Protein AF-A0A800F1E3-F1 (afdb_monomer_lite)

Sequence (88 aa):
MRNYLAVIILMLAININAQDIHFSQFYASPLTLNPSMTGLLNGDCRAGVIYRNQWNSVTVPFVTISGSYEHRFVLENEDQIGAGIVLV

Secondary structure (DSSP, 8-state):
-HHHHHHHHHHT-S---------S-GGG-HHHH-GGGTT-SSSSEEEEEEEEEE-TTSSS-EEEEEEEEEEEEEPTTS-EEEEEEEE-

Structure (mmCIF, N/CA/C/O backbone):
data_AF-A0A800F1E3-F1
#
_entry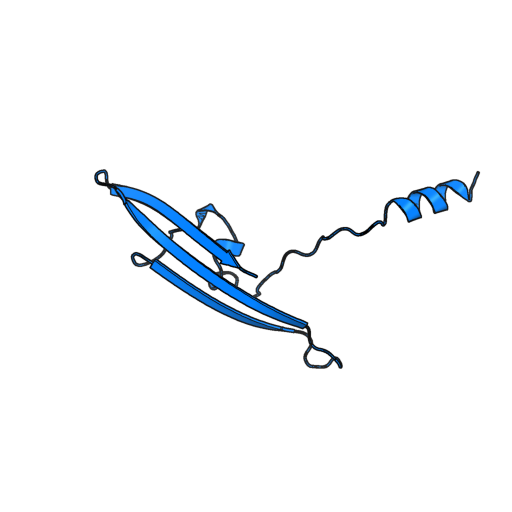.id   AF-A0A800F1E3-F1
#
loop_
_atom_site.group_PDB
_atom_site.id
_atom_site.type_symbol
_atom_site.label_atom_id
_atom_site.label_alt_id
_atom_site.label_comp_id
_atom_site.label_asym_id
_atom_site.label_entity_id
_atom_site.label_seq_id
_atom_site.pdbx_PDB_ins_code
_atom_site.Cartn_x
_atom_site.Cartn_y
_atom_site.Cartn_z
_atom_site.occupancy
_atom_site.B_iso_or_equiv
_atom_site.auth_seq_id
_atom_site.auth_comp_id
_atom_site.auth_asym_id
_atom_site.auth_atom_id
_atom_site.pdbx_PDB_model_num
ATOM 1 N N . MET A 1 1 ? -0.405 27.971 39.245 1.00 56.81 1 MET A N 1
ATOM 2 C CA . MET A 1 1 ? 0.674 27.552 38.317 1.00 56.81 1 MET A CA 1
ATOM 3 C C . MET A 1 1 ? 0.602 26.066 37.954 1.00 56.81 1 MET A C 1
ATOM 5 O O . MET A 1 1 ? 0.695 25.760 36.777 1.00 56.81 1 MET A O 1
ATOM 9 N N . ARG A 1 2 ? 0.338 25.150 38.903 1.00 61.97 2 ARG A N 1
ATOM 10 C CA . ARG A 1 2 ? 0.256 23.691 38.654 1.00 61.97 2 ARG A CA 1
ATOM 11 C C . ARG A 1 2 ? -0.801 23.254 37.620 1.00 61.97 2 ARG A C 1
ATOM 13 O O . ARG A 1 2 ? -0.583 22.291 36.900 1.00 61.97 2 ARG A O 1
ATOM 20 N N . ASN A 1 3 ? -1.910 23.985 37.512 1.00 68.44 3 ASN A N 1
ATOM 21 C CA . ASN A 1 3 ? -3.062 23.574 36.697 1.00 68.44 3 ASN A CA 1
ATOM 22 C C . ASN A 1 3 ? -2.932 23.994 35.219 1.00 68.44 3 ASN A C 1
ATOM 24 O O . ASN A 1 3 ? -3.529 23.369 34.352 1.00 68.44 3 ASN A O 1
ATOM 28 N N . TYR A 1 4 ? -2.127 25.021 34.919 1.00 77.31 4 TYR A N 1
ATOM 29 C CA . TYR A 1 4 ? -1.939 25.525 33.551 1.00 77.31 4 TYR A CA 1
ATOM 30 C C . TYR A 1 4 ? -1.107 24.566 32.692 1.00 77.31 4 TYR A C 1
ATOM 32 O O . TYR A 1 4 ? -1.387 24.396 31.512 1.00 77.31 4 TYR A O 1
ATOM 40 N N . LEU A 1 5 ? -0.143 23.872 33.306 1.00 80.38 5 LEU A N 1
ATOM 41 C CA . LEU A 1 5 ? 0.655 22.828 32.655 1.00 80.38 5 LEU A CA 1
ATOM 42 C C . LEU A 1 5 ? -0.212 21.664 32.155 1.00 80.3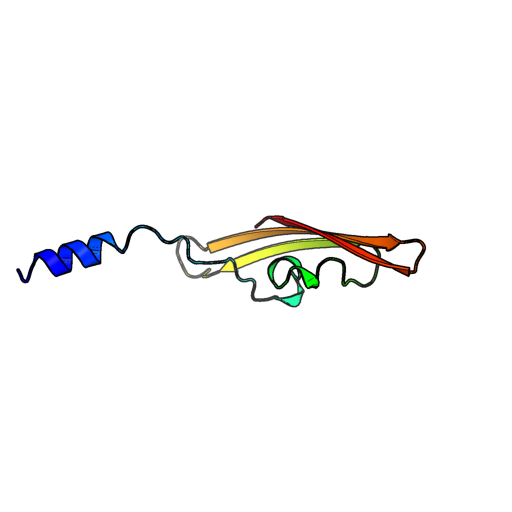8 5 LEU A C 1
ATOM 44 O O . LEU A 1 5 ? -0.024 21.195 31.038 1.00 80.38 5 LEU A O 1
ATOM 48 N N . ALA A 1 6 ? -1.201 21.244 32.947 1.00 79.94 6 ALA A N 1
ATOM 49 C CA . ALA A 1 6 ? -2.126 20.181 32.560 1.00 79.94 6 ALA A CA 1
ATOM 50 C C . ALA A 1 6 ? -3.021 20.589 31.376 1.00 79.94 6 ALA A C 1
ATOM 52 O O . ALA A 1 6 ? -3.248 19.789 30.472 1.00 79.94 6 ALA A O 1
ATOM 53 N N . VAL A 1 7 ? -3.477 21.846 31.348 1.00 80.44 7 VAL A N 1
ATOM 54 C CA . VAL A 1 7 ? -4.277 22.392 30.238 1.00 80.44 7 VAL A CA 1
ATOM 55 C C . VAL A 1 7 ? -3.459 22.454 28.943 1.00 80.44 7 VAL A C 1
ATOM 57 O O . VAL A 1 7 ? -3.968 22.097 27.886 1.00 80.44 7 VAL A O 1
ATOM 60 N N . ILE A 1 8 ? -2.180 22.831 29.022 1.00 78.69 8 ILE A N 1
ATOM 61 C CA . ILE A 1 8 ? -1.269 22.873 27.867 1.00 78.69 8 ILE A CA 1
ATOM 62 C C . ILE A 1 8 ? -1.007 21.466 27.306 1.00 78.69 8 ILE A C 1
ATOM 64 O O . ILE A 1 8 ? -1.053 21.277 26.096 1.00 78.69 8 ILE A O 1
ATOM 68 N N . ILE A 1 9 ? -0.790 20.468 28.169 1.00 80.06 9 ILE A N 1
ATOM 69 C CA . ILE A 1 9 ? -0.593 19.068 27.751 1.00 80.06 9 ILE A CA 1
ATOM 70 C C . ILE A 1 9 ? -1.854 18.511 27.072 1.00 80.06 9 ILE A C 1
ATOM 72 O O . ILE A 1 9 ? -1.755 17.817 26.064 1.00 80.06 9 ILE A O 1
ATOM 76 N N . LEU A 1 10 ? -3.042 18.853 27.576 1.00 76.44 10 LEU A N 1
ATOM 77 C CA . LEU A 1 10 ? -4.313 18.411 27.000 1.00 76.44 10 LEU A CA 1
ATOM 78 C C . LEU A 1 10 ? -4.578 19.030 25.616 1.00 76.44 10 LEU A C 1
ATOM 80 O O . LEU A 1 10 ? -5.127 18.366 24.742 1.00 76.44 10 LEU A O 1
ATOM 84 N N . MET A 1 11 ? -4.139 20.273 25.389 1.00 72.50 11 MET A N 1
ATOM 85 C CA . MET A 1 11 ? -4.226 20.926 24.077 1.00 72.50 11 MET A CA 1
ATOM 86 C C . MET A 1 11 ? -3.204 20.412 23.053 1.00 72.50 11 MET A C 1
ATOM 88 O O . MET A 1 11 ? -3.329 20.741 21.883 1.00 72.50 11 MET A O 1
ATOM 92 N N . LEU A 1 12 ?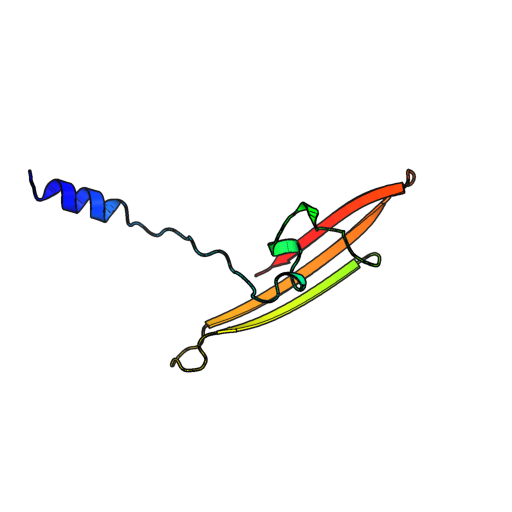 -2.217 19.601 23.445 1.00 70.38 12 LEU A N 1
ATOM 93 C CA . LEU A 1 12 ? -1.278 18.953 22.515 1.00 70.38 12 LEU A CA 1
ATOM 94 C C . LEU A 1 12 ? -1.773 17.581 22.023 1.00 70.38 12 LEU A C 1
ATOM 96 O O . LEU A 1 12 ? -1.178 17.006 21.118 1.00 70.38 12 LEU A O 1
ATOM 100 N N . ALA A 1 13 ? -2.872 17.063 22.580 1.00 70.81 13 ALA A N 1
ATOM 101 C CA . ALA A 1 13 ? -3.456 15.768 22.217 1.00 70.81 13 ALA A CA 1
ATOM 102 C C . ALA A 1 13 ? -4.455 15.841 21.040 1.00 70.81 13 ALA A C 1
ATOM 104 O O . ALA A 1 13 ? -5.235 14.913 20.823 1.00 70.81 13 ALA A O 1
ATOM 105 N N . ILE A 1 14 ? -4.478 16.948 20.293 1.00 70.25 14 ILE A N 1
ATOM 106 C CA . ILE A 1 14 ? -5.412 17.146 19.178 1.00 70.25 14 ILE A CA 1
ATOM 107 C C . ILE A 1 14 ? -5.086 16.176 18.035 1.00 70.25 14 ILE A C 1
ATOM 109 O O . ILE A 1 14 ? -3.987 16.195 17.493 1.00 70.25 14 ILE A O 1
ATOM 113 N N . ASN A 1 15 ? -6.076 15.339 17.712 1.00 61.59 15 ASN A N 1
ATOM 114 C CA . ASN A 1 15 ? -6.212 14.415 16.578 1.00 61.59 15 ASN A CA 1
ATOM 115 C C . ASN A 1 15 ? -4.995 14.282 15.653 1.00 61.59 15 ASN A C 1
ATOM 117 O O . ASN A 1 15 ? -4.869 14.974 14.643 1.00 61.59 15 ASN A O 1
ATOM 121 N N . ILE A 1 16 ? -4.151 13.308 15.972 1.00 66.88 16 ILE A N 1
ATOM 122 C CA . ILE A 1 16 ? -3.091 12.848 15.088 1.00 66.88 16 ILE A CA 1
ATOM 123 C C . ILE A 1 16 ? -3.669 11.690 14.268 1.00 66.88 16 ILE A C 1
ATOM 125 O O . ILE A 1 16 ? -4.040 10.659 14.829 1.00 66.88 16 ILE A O 1
ATOM 129 N N . ASN A 1 17 ? -3.752 11.839 12.945 1.00 66.50 17 ASN A N 1
ATOM 130 C CA . ASN A 1 17 ? -3.982 10.706 12.043 1.00 66.50 17 ASN A CA 1
ATOM 131 C C . ASN A 1 17 ? -2.672 9.915 11.946 1.00 66.50 17 ASN A C 1
ATOM 133 O O . ASN A 1 17 ? -1.870 10.153 11.052 1.00 66.50 17 ASN A O 1
ATOM 137 N N . ALA A 1 18 ? -2.406 9.063 12.937 1.00 62.03 18 ALA A N 1
ATOM 138 C CA . ALA A 1 18 ? -1.098 8.428 13.126 1.00 62.03 18 ALA A CA 1
ATOM 139 C C . ALA A 1 18 ? -1.085 6.910 12.885 1.00 62.03 18 ALA A C 1
ATOM 141 O O . ALA A 1 18 ? -0.154 6.241 13.325 1.00 62.03 18 ALA A O 1
ATOM 142 N N . GLN A 1 19 ? -2.099 6.342 12.234 1.00 63.50 19 GLN A N 1
ATOM 143 C CA . GLN A 1 19 ? -2.071 4.925 11.871 1.00 63.50 19 GLN A CA 1
ATOM 144 C C . GLN A 1 19 ? -2.086 4.781 10.359 1.00 63.50 19 GLN A C 1
ATOM 146 O O . GLN A 1 19 ? -3.129 4.934 9.726 1.00 63.50 19 GLN A O 1
ATOM 151 N N . ASP A 1 20 ? -0.916 4.472 9.804 1.00 67.50 20 ASP A N 1
ATOM 152 C CA . ASP A 1 20 ? -0.833 3.957 8.449 1.00 67.50 20 ASP A CA 1
ATOM 153 C C . ASP A 1 20 ? -1.453 2.563 8.407 1.00 67.50 20 ASP A C 1
ATOM 155 O O . ASP A 1 20 ? -1.384 1.763 9.349 1.00 67.50 20 ASP A O 1
ATOM 159 N N . ILE A 1 21 ? -2.104 2.267 7.294 1.00 69.19 21 ILE A N 1
ATOM 160 C CA . ILE A 1 21 ? -2.724 0.969 7.096 1.00 69.19 21 ILE A CA 1
ATOM 161 C C . ILE A 1 21 ? -1.612 -0.034 6.802 1.00 69.19 21 ILE A C 1
ATOM 163 O O . ILE A 1 21 ? -0.945 0.027 5.771 1.00 69.19 21 ILE A O 1
ATOM 167 N N . HIS A 1 22 ? -1.431 -0.991 7.710 1.00 71.88 22 HIS A N 1
ATOM 168 C CA . HIS A 1 22 ? -0.441 -2.051 7.558 1.00 71.88 22 HIS A CA 1
ATOM 169 C C . HIS A 1 22 ? -1.113 -3.392 7.272 1.00 71.88 22 HIS A C 1
ATOM 171 O O . HIS A 1 22 ? -1.807 -3.985 8.107 1.00 71.88 22 HIS A O 1
ATOM 177 N N . PHE A 1 23 ? -0.856 -3.919 6.079 1.00 77.94 23 PHE A N 1
ATOM 178 C CA . PHE A 1 23 ? -1.238 -5.275 5.720 1.00 77.94 23 PHE A CA 1
ATOM 179 C C . PHE A 1 23 ? -0.194 -6.266 6.242 1.00 77.94 23 PHE A C 1
ATOM 181 O O . PHE A 1 23 ? 0.992 -6.119 5.982 1.00 77.94 23 PHE A O 1
ATOM 188 N N . SER A 1 24 ? -0.628 -7.327 6.931 1.00 77.38 24 SER A N 1
ATOM 189 C CA . SER A 1 24 ? 0.282 -8.405 7.370 1.00 77.38 24 SER A CA 1
ATOM 190 C C . SER A 1 24 ? 0.880 -9.202 6.204 1.00 77.38 24 SER A C 1
ATOM 192 O O . SER A 1 24 ? 1.868 -9.904 6.380 1.00 77.38 24 SER A O 1
ATOM 194 N N . GLN A 1 25 ? 0.284 -9.101 5.014 1.00 77.38 25 GLN A N 1
ATOM 195 C CA . GLN A 1 25 ? 0.829 -9.642 3.773 1.00 77.38 25 GLN A CA 1
ATOM 196 C C . GLN A 1 25 ? 1.636 -8.555 3.050 1.00 77.38 25 GLN A C 1
ATOM 198 O O . GLN A 1 25 ? 1.208 -8.043 2.021 1.00 77.38 25 GLN A O 1
ATOM 203 N N . PHE A 1 26 ? 2.800 -8.188 3.591 1.00 72.81 26 PHE A N 1
ATOM 204 C CA . PHE A 1 26 ? 3.635 -7.105 3.045 1.00 72.81 26 PHE A CA 1
ATOM 205 C C . PHE A 1 26 ? 3.996 -7.317 1.565 1.00 72.81 26 PHE A C 1
ATOM 207 O O . PHE A 1 26 ? 3.947 -6.386 0.768 1.00 72.81 26 PHE A O 1
ATOM 214 N N . TYR A 1 27 ? 4.266 -8.564 1.170 1.00 76.56 27 TYR A N 1
ATOM 215 C CA . TYR A 1 27 ? 4.578 -8.923 -0.218 1.00 76.56 27 TYR A CA 1
ATOM 216 C C . TYR A 1 27 ? 3.376 -8.870 -1.170 1.00 76.56 27 TYR A C 1
ATOM 218 O O . TYR A 1 27 ? 3.567 -8.864 -2.382 1.00 76.56 27 TYR A O 1
ATOM 226 N N . ALA A 1 28 ? 2.149 -8.819 -0.644 1.00 81.00 28 ALA A N 1
ATOM 227 C CA . ALA A 1 28 ? 0.941 -8.677 -1.454 1.00 81.00 28 ALA A CA 1
ATOM 228 C C . ALA A 1 28 ? 0.638 -7.211 -1.815 1.00 81.00 28 ALA A C 1
ATOM 230 O O . ALA A 1 28 ? -0.180 -6.967 -2.696 1.00 81.00 28 ALA A O 1
ATOM 231 N N . SER A 1 29 ? 1.298 -6.241 -1.165 1.00 86.38 29 SER A N 1
ATOM 232 C CA . SER A 1 29 ? 1.131 -4.804 -1.429 1.00 86.38 29 SER A CA 1
ATOM 233 C C . SER A 1 29 ? 2.474 -4.058 -1.445 1.00 86.38 29 SER A C 1
ATOM 235 O O . SER A 1 29 ? 2.778 -3.271 -0.543 1.00 86.38 29 SER A O 1
ATOM 237 N N . PRO A 1 30 ? 3.313 -4.286 -2.468 1.00 87.69 30 PRO A N 1
ATOM 238 C CA . PRO A 1 30 ? 4.625 -3.645 -2.568 1.00 87.69 30 PRO A CA 1
ATOM 239 C C . PRO A 1 30 ? 4.533 -2.113 -2.651 1.00 87.69 30 PRO A C 1
ATOM 241 O O . PRO A 1 30 ? 5.358 -1.428 -2.048 1.00 87.69 30 PRO A O 1
ATOM 244 N N . LEU A 1 31 ? 3.485 -1.576 -3.293 1.00 88.88 31 LEU A N 1
ATOM 245 C CA . LEU A 1 31 ? 3.241 -0.129 -3.396 1.00 88.88 31 LEU A CA 1
ATOM 246 C C . LEU A 1 31 ? 3.008 0.556 -2.039 1.00 88.88 31 LEU A C 1
ATOM 248 O O . LEU A 1 31 ? 3.319 1.733 -1.901 1.00 88.88 31 LEU A O 1
ATOM 252 N N . THR A 1 32 ? 2.492 -0.159 -1.031 1.00 87.94 32 THR A N 1
ATOM 253 C CA . THR A 1 32 ? 2.346 0.385 0.337 1.00 87.94 32 THR A CA 1
ATOM 254 C C . THR A 1 32 ? 3.606 0.227 1.184 1.00 87.94 32 THR A C 1
ATOM 256 O O . THR A 1 32 ? 3.681 0.792 2.268 1.00 87.94 32 THR A O 1
ATOM 259 N N . LEU A 1 33 ? 4.577 -0.574 0.731 1.00 87.19 33 LEU A N 1
ATOM 260 C CA . LEU A 1 33 ? 5.782 -0.881 1.499 1.00 87.19 33 LEU A CA 1
ATOM 261 C C . LEU A 1 33 ? 6.928 0.074 1.160 1.00 87.19 33 LEU A C 1
ATOM 263 O O . LEU A 1 33 ? 7.556 0.622 2.063 1.00 87.19 33 LEU A O 1
ATOM 267 N N . ASN A 1 34 ? 7.225 0.252 -0.131 1.00 88.56 34 ASN A N 1
ATOM 268 C CA . ASN A 1 34 ? 8.293 1.140 -0.581 1.00 88.56 34 ASN A CA 1
ATOM 269 C C . ASN A 1 34 ? 8.049 1.606 -2.029 1.00 88.56 34 ASN A C 1
ATOM 271 O O . ASN A 1 34 ? 7.915 0.755 -2.913 1.00 88.56 34 ASN A O 1
ATOM 275 N N . PRO A 1 35 ? 8.082 2.924 -2.311 1.00 87.62 35 PRO A N 1
ATOM 276 C CA . PRO A 1 35 ? 7.990 3.447 -3.673 1.00 87.62 35 PRO A CA 1
ATOM 277 C C . PRO A 1 35 ? 8.987 2.826 -4.664 1.00 87.62 35 PRO A C 1
ATOM 279 O O . PRO A 1 35 ? 8.645 2.666 -5.833 1.00 87.62 35 PRO A O 1
ATOM 282 N N . SER A 1 36 ? 10.185 2.420 -4.220 1.00 88.81 36 SER A N 1
ATOM 283 C CA . SER A 1 36 ? 11.202 1.794 -5.083 1.00 88.81 36 SER A CA 1
ATOM 284 C C . SER A 1 36 ? 10.830 0.396 -5.585 1.00 88.81 36 SER A C 1
ATOM 286 O O . SER A 1 36 ? 11.457 -0.104 -6.515 1.00 88.81 36 SER A O 1
ATOM 288 N N . MET A 1 37 ? 9.821 -0.245 -4.989 1.00 89.38 37 MET A N 1
ATOM 289 C CA . MET A 1 37 ? 9.320 -1.546 -5.440 1.00 89.38 37 MET A CA 1
ATOM 290 C C . MET A 1 37 ? 8.306 -1.423 -6.585 1.00 89.38 37 MET A C 1
ATOM 292 O O . MET A 1 37 ? 7.914 -2.444 -7.152 1.00 89.38 37 MET A O 1
ATOM 296 N N . THR A 1 38 ? 7.899 -0.200 -6.939 1.00 91.69 38 THR A N 1
ATOM 297 C CA . THR A 1 38 ? 7.000 0.066 -8.068 1.00 91.69 38 THR A CA 1
ATOM 298 C C . THR A 1 38 ? 7.652 -0.376 -9.374 1.00 91.69 38 THR A C 1
ATOM 300 O O . THR A 1 38 ? 8.740 0.079 -9.717 1.00 91.69 38 THR A O 1
ATOM 303 N N . GLY A 1 39 ? 6.991 -1.261 -10.119 1.00 88.75 39 GLY A N 1
ATOM 304 C CA . GLY A 1 39 ? 7.525 -1.812 -11.368 1.00 88.75 39 GLY A CA 1
ATOM 305 C C . GLY A 1 39 ? 8.541 -2.943 -11.171 1.00 88.75 39 GLY A C 1
ATOM 306 O O . GLY A 1 39 ? 8.944 -3.563 -12.153 1.00 88.75 39 GLY A O 1
ATOM 307 N N . LEU A 1 40 ? 8.913 -3.286 -9.929 1.00 90.44 40 LEU A N 1
ATOM 308 C CA . LEU A 1 40 ? 9.714 -4.476 -9.628 1.00 90.44 40 LEU A CA 1
ATOM 309 C C . LEU A 1 40 ? 8.798 -5.708 -9.586 1.00 90.44 40 LEU A C 1
ATOM 311 O O . LEU A 1 40 ? 8.337 -6.162 -8.531 1.00 90.44 40 LEU A O 1
ATOM 315 N N . LEU A 1 41 ? 8.476 -6.215 -10.771 1.00 89.75 41 LEU A N 1
ATOM 316 C CA . LEU A 1 41 ? 7.547 -7.319 -10.968 1.00 89.75 41 LEU A CA 1
ATOM 317 C C . LEU A 1 41 ? 7.995 -8.230 -12.115 1.00 89.75 41 LEU A C 1
ATOM 319 O O . LEU A 1 41 ? 8.721 -7.825 -13.022 1.00 89.75 41 LEU A O 1
ATOM 323 N N . ASN A 1 42 ? 7.549 -9.483 -12.063 1.00 87.44 42 ASN A N 1
ATOM 324 C CA . ASN A 1 42 ? 7.771 -10.452 -13.131 1.00 87.44 42 ASN A CA 1
ATOM 325 C C . ASN A 1 42 ? 6.665 -10.294 -14.181 1.00 87.44 42 ASN A C 1
ATOM 327 O O . ASN A 1 42 ? 5.589 -10.867 -14.025 1.00 87.44 42 ASN A O 1
ATOM 331 N N . GLY A 1 43 ? 6.924 -9.485 -15.211 1.00 88.00 43 GLY A N 1
ATOM 332 C CA . GLY A 1 43 ? 5.965 -9.137 -16.268 1.00 88.00 43 GLY A CA 1
ATOM 333 C C . GLY A 1 43 ? 5.935 -7.633 -16.549 1.00 88.00 43 GLY A C 1
ATOM 334 O O . GLY A 1 43 ? 6.851 -6.913 -16.146 1.00 88.00 43 GLY A O 1
ATOM 335 N N . ASP A 1 44 ? 4.880 -7.162 -17.211 1.00 92.25 44 ASP A N 1
ATOM 336 C CA . ASP A 1 44 ? 4.731 -5.741 -17.569 1.00 92.25 44 ASP A CA 1
ATOM 337 C C . ASP A 1 44 ? 3.766 -5.002 -16.641 1.00 92.25 44 ASP A C 1
ATOM 339 O O . ASP A 1 44 ? 3.938 -3.816 -16.381 1.00 92.25 44 ASP A O 1
ATOM 343 N N . CYS A 1 45 ? 2.786 -5.700 -16.066 1.00 93.62 45 CYS A N 1
ATOM 344 C CA . CYS A 1 45 ? 1.835 -5.115 -15.132 1.00 93.62 45 CYS A CA 1
ATOM 345 C C . CYS A 1 45 ? 1.508 -6.053 -13.969 1.00 93.62 45 CYS A C 1
ATOM 347 O O . CYS A 1 45 ? 1.601 -7.279 -14.072 1.00 93.62 45 CYS A O 1
ATOM 349 N N . ARG A 1 46 ? 1.109 -5.462 -12.842 1.00 93.00 46 ARG A N 1
ATOM 350 C CA . ARG A 1 46 ? 0.586 -6.173 -11.674 1.00 93.00 46 ARG A CA 1
ATOM 351 C C . ARG A 1 46 ? -0.619 -5.411 -11.138 1.00 93.00 46 ARG A C 1
ATOM 353 O O . ARG A 1 46 ? -0.552 -4.208 -10.919 1.00 93.00 46 ARG A O 1
ATOM 360 N N . ALA A 1 47 ? -1.714 -6.129 -10.916 1.00 93.44 47 ALA A N 1
ATOM 361 C CA . ALA A 1 47 ? -2.906 -5.620 -10.251 1.00 93.44 47 ALA A CA 1
ATOM 362 C C . ALA A 1 47 ? -3.195 -6.473 -9.015 1.00 93.44 47 ALA A C 1
ATOM 364 O O . ALA A 1 47 ? -2.963 -7.685 -9.033 1.00 93.44 47 ALA A O 1
ATOM 365 N N . GLY A 1 48 ? -3.700 -5.856 -7.953 1.00 91.50 48 GLY A N 1
ATOM 366 C CA . GLY A 1 48 ? -3.987 -6.535 -6.697 1.00 91.50 48 GLY A CA 1
ATOM 367 C C . GLY A 1 48 ? -5.215 -5.970 -6.002 1.00 91.50 48 GLY A C 1
ATOM 368 O O . GLY A 1 48 ? -5.519 -4.784 -6.102 1.00 91.50 48 GLY A O 1
ATOM 369 N N . VAL A 1 49 ? -5.919 -6.838 -5.277 1.00 92.50 49 VAL A N 1
ATOM 370 C CA . VAL A 1 49 ? -6.984 -6.448 -4.351 1.00 92.50 49 VAL A CA 1
ATOM 371 C C . VAL A 1 49 ? -6.733 -7.148 -3.026 1.00 92.50 49 VAL A C 1
ATOM 373 O O . VAL A 1 49 ? -6.473 -8.350 -2.989 1.00 92.50 49 VAL A O 1
ATOM 376 N N . ILE A 1 50 ? -6.816 -6.397 -1.934 1.00 90.44 50 ILE A N 1
ATOM 377 C CA . ILE A 1 50 ? -6.634 -6.901 -0.579 1.00 90.44 50 ILE A CA 1
ATOM 378 C C . ILE A 1 50 ? -7.898 -6.619 0.210 1.00 90.44 50 ILE A C 1
ATOM 380 O O . ILE A 1 50 ? -8.318 -5.476 0.345 1.00 90.44 50 ILE A O 1
ATOM 384 N N . TYR A 1 51 ? -8.468 -7.675 0.779 1.00 90.75 51 TYR A N 1
ATOM 385 C CA . TYR A 1 51 ? -9.511 -7.590 1.787 1.00 90.75 51 TYR A CA 1
ATOM 386 C C . TYR A 1 51 ? -8.915 -8.005 3.129 1.00 90.75 51 TYR A C 1
ATOM 388 O O . TYR A 1 51 ? -8.407 -9.120 3.279 1.00 90.75 51 TYR A O 1
ATOM 396 N N . ARG A 1 52 ? -8.962 -7.109 4.112 1.00 87.31 52 ARG A N 1
ATOM 397 C CA . ARG A 1 52 ? -8.502 -7.377 5.472 1.00 87.31 52 ARG A CA 1
ATOM 398 C C . ARG A 1 52 ? -9.665 -7.195 6.432 1.00 87.31 52 ARG A C 1
ATOM 400 O O . ARG A 1 52 ? -10.266 -6.130 6.486 1.00 87.31 52 ARG A O 1
ATOM 407 N N . ASN A 1 53 ? -9.931 -8.230 7.219 1.00 89.25 53 ASN A N 1
ATOM 408 C CA . ASN A 1 53 ? -10.895 -8.190 8.307 1.00 89.25 53 ASN A CA 1
ATOM 409 C C . ASN A 1 53 ? -10.168 -8.489 9.626 1.00 89.25 53 ASN A C 1
ATOM 411 O O . ASN A 1 53 ? -9.479 -9.504 9.754 1.00 89.25 53 ASN A O 1
ATOM 415 N N . GLN A 1 54 ? -10.278 -7.567 10.577 1.00 86.81 54 GLN A N 1
ATOM 416 C CA . GLN A 1 54 ? -9.602 -7.596 11.864 1.00 86.81 54 GLN A CA 1
ATOM 417 C C . GLN A 1 54 ? -10.611 -7.580 13.014 1.00 86.81 54 GLN A C 1
ATOM 419 O O . GLN A 1 54 ? -11.622 -6.885 12.970 1.00 86.81 54 GLN A O 1
ATOM 424 N N . TRP A 1 55 ? -10.271 -8.310 14.083 1.00 86.00 55 TRP A N 1
ATOM 425 C CA . TRP A 1 55 ? -11.018 -8.325 15.344 1.00 86.00 55 TRP A CA 1
ATOM 426 C C . TRP A 1 55 ? -12.464 -8.807 15.151 1.00 86.00 55 TRP A C 1
ATOM 428 O O . TRP A 1 55 ? -13.400 -8.253 15.709 1.00 86.00 55 TRP A O 1
ATOM 438 N N . ASN A 1 56 ? -12.646 -9.897 14.398 1.00 82.56 56 ASN A N 1
ATOM 439 C CA . ASN A 1 56 ? -13.960 -10.515 14.154 1.00 82.56 56 ASN A CA 1
ATOM 440 C C . ASN A 1 56 ? -14.755 -10.876 15.424 1.00 82.56 56 ASN A C 1
ATOM 442 O O . ASN A 1 56 ? -15.949 -11.132 15.341 1.00 82.56 56 ASN A O 1
ATOM 446 N N . SER A 1 57 ? -14.106 -10.926 16.589 1.00 84.94 57 SER A N 1
ATOM 447 C CA . SER A 1 57 ? -14.749 -11.177 17.878 1.00 84.94 57 SER A CA 1
ATOM 448 C C . SER A 1 57 ? -15.399 -9.939 18.516 1.00 84.94 57 SER A C 1
ATOM 450 O O . SER A 1 57 ? -16.051 -10.091 19.546 1.00 84.94 57 SER A O 1
ATOM 452 N N . VAL A 1 58 ? -15.211 -8.726 17.972 1.00 84.06 58 VAL A N 1
ATOM 453 C CA . VAL A 1 58 ? -15.894 -7.506 18.448 1.00 84.06 58 VAL A CA 1
ATOM 454 C C . VAL A 1 58 ? -17.165 -7.224 17.643 1.00 84.06 58 VAL A C 1
ATOM 456 O O . VAL A 1 58 ? -17.295 -7.652 16.501 1.00 84.06 58 VAL A O 1
ATOM 459 N N . THR A 1 59 ? -18.105 -6.474 18.227 1.00 80.69 59 THR A N 1
ATOM 460 C CA . THR A 1 59 ? -19.445 -6.221 17.662 1.00 80.69 59 THR A CA 1
ATOM 461 C C . THR A 1 59 ? -19.432 -5.604 16.259 1.00 80.69 59 THR A C 1
ATOM 463 O O . THR A 1 59 ? -20.316 -5.896 15.459 1.00 80.69 59 THR A O 1
ATOM 466 N N . VAL A 1 60 ? -18.441 -4.759 15.953 1.00 84.19 60 VAL A N 1
ATOM 467 C CA . VAL 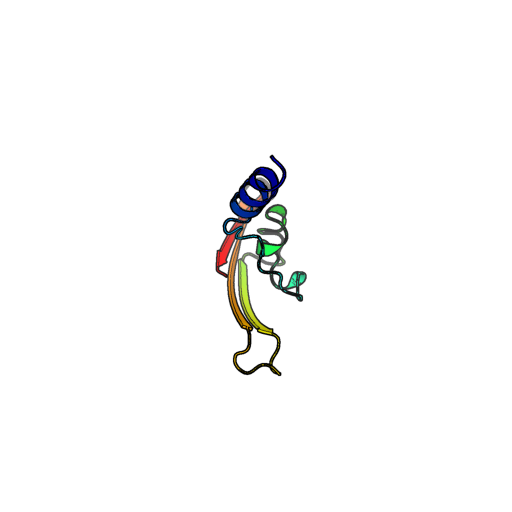A 1 60 ? -18.217 -4.196 14.614 1.00 84.19 60 VAL A CA 1
ATOM 468 C C . VAL A 1 60 ? -16.749 -4.429 14.250 1.00 84.19 60 VAL A C 1
ATOM 470 O O . VAL A 1 60 ? -15.884 -3.763 14.824 1.00 84.19 60 VAL A O 1
ATOM 473 N N . PRO A 1 61 ? -16.443 -5.388 13.360 1.00 83.31 61 PRO A N 1
ATOM 474 C CA . PRO A 1 61 ? -15.071 -5.670 12.965 1.00 83.31 61 PRO A CA 1
ATOM 475 C C . PRO A 1 61 ? -14.499 -4.549 12.096 1.00 83.31 61 PRO A C 1
ATOM 477 O O . PRO A 1 61 ? -15.216 -3.878 11.351 1.00 83.31 61 PRO A O 1
ATOM 480 N N . PHE A 1 62 ? -13.180 -4.383 12.154 1.00 84.81 62 PHE A N 1
ATOM 481 C CA . PHE A 1 62 ? -12.472 -3.431 11.306 1.00 84.81 62 PHE A CA 1
ATOM 482 C C . PHE A 1 62 ? -12.207 -4.072 9.945 1.00 84.81 62 PHE A C 1
ATOM 484 O O . PHE A 1 62 ? -11.478 -5.063 9.844 1.00 84.81 62 PHE A O 1
ATOM 491 N N . VAL A 1 63 ? -12.813 -3.506 8.902 1.00 88.38 63 VAL A N 1
ATOM 492 C CA . VAL A 1 63 ? -12.671 -3.972 7.522 1.00 88.38 63 VAL A CA 1
ATOM 493 C C . VAL A 1 63 ? -11.933 -2.918 6.708 1.00 88.38 63 VAL A C 1
ATOM 495 O O . VAL A 1 63 ? -12.328 -1.756 6.687 1.00 88.38 63 VAL A O 1
ATOM 498 N N . THR A 1 64 ? -10.879 -3.343 6.019 1.00 88.56 64 THR A N 1
ATOM 499 C CA . THR A 1 64 ? -10.067 -2.496 5.140 1.00 88.56 64 THR A CA 1
ATOM 500 C C . THR A 1 64 ? -9.938 -3.162 3.781 1.00 88.56 64 THR A C 1
ATOM 502 O O . THR A 1 64 ? -9.652 -4.360 3.697 1.00 88.56 64 THR A O 1
ATOM 505 N N . ILE A 1 65 ? -10.155 -2.390 2.718 1.00 90.56 65 ILE A N 1
ATOM 506 C CA . ILE A 1 65 ? -10.086 -2.863 1.338 1.00 90.56 65 ILE A CA 1
ATOM 507 C C . ILE A 1 65 ? -9.071 -2.005 0.604 1.00 90.56 65 ILE A C 1
ATOM 509 O O . ILE A 1 65 ? -9.213 -0.794 0.583 1.00 90.56 65 ILE A O 1
ATOM 513 N N . SER A 1 66 ? -8.089 -2.632 -0.034 1.00 91.31 66 SER A N 1
ATOM 514 C CA . SER A 1 66 ? -7.143 -1.936 -0.898 1.00 91.31 66 SER A CA 1
ATOM 515 C C . SER A 1 66 ? -7.175 -2.488 -2.313 1.00 91.31 66 SER A C 1
ATOM 517 O O . SER A 1 66 ? -7.318 -3.693 -2.513 1.00 91.31 66 SER A O 1
ATOM 519 N N . GLY A 1 67 ? -7.037 -1.595 -3.288 1.00 93.50 67 GLY A N 1
ATOM 520 C CA . GLY A 1 67 ? -6.832 -1.916 -4.693 1.00 93.50 67 GLY A CA 1
ATOM 521 C C . GLY A 1 67 ? -5.533 -1.292 -5.183 1.00 93.50 67 GLY A C 1
ATOM 522 O O . GLY A 1 67 ? -5.237 -0.141 -4.866 1.00 93.50 67 GLY A O 1
ATOM 523 N N . SER A 1 68 ? -4.757 -2.035 -5.962 1.00 93.50 68 SER A N 1
ATOM 524 C CA . SER A 1 68 ? -3.483 -1.571 -6.500 1.00 93.50 68 SER A CA 1
ATOM 525 C C . SER A 1 68 ? -3.317 -1.947 -7.965 1.00 93.50 68 SER A C 1
ATOM 527 O O . SER A 1 68 ? -3.789 -2.990 -8.424 1.00 93.50 68 SER A O 1
ATOM 529 N N . TYR A 1 69 ? -2.635 -1.078 -8.702 1.00 94.44 69 TYR A N 1
ATOM 530 C CA . TYR A 1 69 ? -2.214 -1.327 -10.072 1.00 94.44 69 TYR A CA 1
ATOM 531 C C . TYR A 1 69 ? -0.850 -0.692 -10.312 1.00 94.44 69 TYR A C 1
ATOM 533 O O . TYR A 1 69 ? -0.630 0.462 -9.956 1.00 94.44 69 TYR A O 1
ATOM 541 N N . GLU A 1 70 ? 0.054 -1.422 -10.948 1.00 94.81 70 GLU A N 1
ATOM 542 C CA . GLU A 1 70 ? 1.353 -0.916 -11.374 1.00 94.81 70 GLU A CA 1
ATOM 543 C C . GLU A 1 70 ? 1.766 -1.486 -12.727 1.00 94.81 70 GLU A C 1
ATOM 545 O O . GLU A 1 70 ? 1.343 -2.572 -13.132 1.00 94.81 70 GLU A O 1
ATOM 550 N N . HIS A 1 71 ? 2.617 -0.733 -13.413 1.00 94.62 71 HIS A N 1
ATOM 551 C CA . HIS A 1 71 ? 3.133 -1.051 -14.730 1.00 94.62 71 HIS A CA 1
ATOM 552 C C . HIS A 1 71 ? 4.631 -0.743 -14.801 1.00 94.62 71 HIS A C 1
ATOM 554 O O . HIS A 1 71 ? 5.089 0.292 -14.307 1.00 94.62 71 HIS A O 1
ATOM 560 N N . ARG A 1 72 ? 5.386 -1.637 -15.441 1.00 94.50 72 ARG A N 1
ATOM 561 C CA . ARG A 1 72 ? 6.798 -1.470 -15.774 1.00 94.50 72 ARG A CA 1
ATOM 562 C C . ARG A 1 72 ? 6.925 -1.083 -17.242 1.00 94.50 72 ARG A C 1
ATOM 564 O O . ARG A 1 72 ? 6.493 -1.811 -18.127 1.00 94.50 72 ARG A O 1
ATOM 571 N N . PHE A 1 73 ? 7.548 0.056 -17.494 1.00 91.50 73 PHE A N 1
ATOM 572 C CA . PHE A 1 73 ? 7.895 0.524 -18.827 1.00 91.50 73 PHE A CA 1
ATOM 573 C C . PHE A 1 73 ? 9.379 0.257 -19.069 1.00 91.50 73 PHE A C 1
ATOM 575 O O . PHE A 1 73 ? 10.219 0.711 -18.293 1.00 91.50 73 PHE A O 1
ATOM 582 N N . VAL A 1 74 ? 9.688 -0.484 -20.13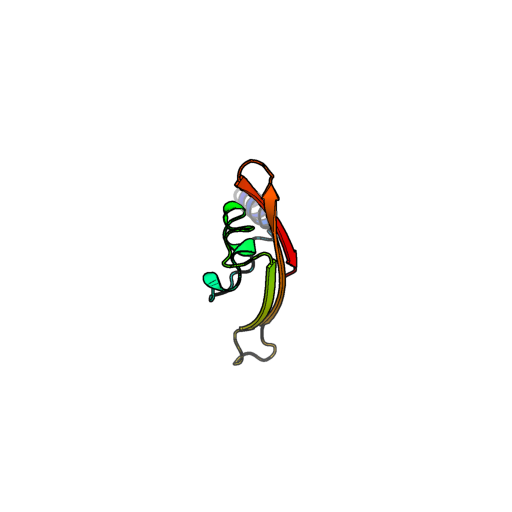1 1.00 90.75 74 VAL A N 1
ATOM 583 C CA . VAL A 1 74 ? 11.061 -0.691 -20.609 1.00 90.75 74 VAL A CA 1
ATOM 584 C C . VAL A 1 74 ? 11.330 0.337 -21.704 1.00 90.75 74 VAL A C 1
ATOM 586 O O . VAL A 1 74 ? 10.543 0.461 -22.642 1.00 90.75 74 VAL A O 1
ATOM 589 N N . LEU A 1 75 ? 12.396 1.116 -21.548 1.00 89.88 75 LEU A N 1
ATOM 590 C CA . LEU A 1 75 ? 12.833 2.123 -22.510 1.00 89.88 75 LEU A CA 1
ATOM 591 C C . LEU A 1 75 ? 13.766 1.490 -23.550 1.00 89.88 75 LEU A C 1
ATOM 593 O O . LEU A 1 75 ? 14.316 0.413 -23.339 1.00 89.88 75 LEU A O 1
ATOM 597 N N . GLU A 1 76 ? 13.996 2.194 -24.661 1.00 87.19 76 GLU A N 1
ATOM 598 C CA . GLU A 1 76 ? 14.873 1.728 -25.751 1.00 87.19 76 GLU A CA 1
ATOM 599 C C . GLU A 1 76 ? 16.317 1.437 -25.301 1.00 87.19 76 GLU A C 1
ATOM 601 O O . GLU A 1 76 ? 16.993 0.615 -25.911 1.00 87.19 76 GLU A O 1
ATOM 606 N N . ASN A 1 77 ? 16.778 2.068 -24.215 1.00 90.38 77 ASN A N 1
ATOM 607 C CA . ASN A 1 77 ? 18.114 1.864 -23.642 1.00 90.38 77 ASN A CA 1
ATOM 608 C C . ASN A 1 77 ? 18.179 0.727 -22.602 1.00 90.38 77 ASN A C 1
ATOM 610 O O . ASN A 1 77 ? 19.149 0.670 -21.854 1.00 90.38 77 ASN A O 1
ATOM 614 N N . GLU A 1 78 ? 17.154 -0.128 -22.498 1.00 83.25 78 GLU A N 1
ATOM 615 C CA . GLU A 1 78 ? 16.988 -1.147 -21.436 1.00 83.25 78 GLU A CA 1
ATOM 616 C C . GLU A 1 78 ? 16.764 -0.570 -20.021 1.00 83.25 78 GLU A C 1
ATOM 618 O O . GLU A 1 78 ? 16.586 -1.316 -19.054 1.00 83.25 78 GLU A O 1
ATOM 623 N N . ASP A 1 79 ? 16.705 0.759 -19.889 1.00 88.81 79 ASP A N 1
ATOM 624 C CA . ASP A 1 79 ? 16.296 1.427 -18.656 1.00 88.81 79 ASP A CA 1
ATOM 625 C C . ASP A 1 79 ? 14.829 1.113 -18.333 1.00 88.81 79 ASP A C 1
ATOM 627 O O . ASP A 1 79 ? 13.982 0.980 -19.219 1.00 88.81 79 ASP A O 1
ATOM 631 N N . GLN A 1 80 ? 14.510 1.013 -17.042 1.00 89.88 80 GLN A N 1
ATOM 632 C CA . GLN A 1 80 ? 13.175 0.644 -16.575 1.00 89.88 80 GL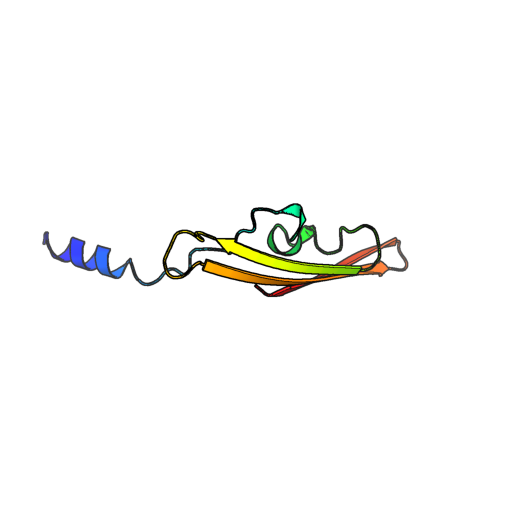N A CA 1
ATOM 633 C C . GLN A 1 80 ? 12.588 1.744 -15.699 1.00 89.88 80 GLN A C 1
ATOM 635 O O . GLN A 1 80 ? 13.222 2.209 -14.752 1.00 89.88 80 GLN A O 1
ATOM 640 N N . ILE A 1 81 ? 11.345 2.125 -15.987 1.00 91.94 81 ILE A N 1
ATOM 641 C CA . ILE A 1 81 ? 10.570 3.056 -15.168 1.00 91.94 81 ILE A CA 1
ATOM 642 C C . ILE A 1 81 ? 9.296 2.349 -14.715 1.00 91.94 81 ILE A C 1
ATOM 644 O O . ILE A 1 81 ? 8.564 1.772 -15.518 1.00 91.94 81 ILE A O 1
ATOM 648 N N . GLY A 1 82 ? 9.027 2.391 -13.413 1.00 92.62 82 GLY A N 1
ATOM 649 C CA . GLY A 1 82 ? 7.799 1.877 -12.818 1.00 92.62 82 GLY A CA 1
ATOM 650 C C . GLY A 1 82 ? 6.840 3.009 -12.470 1.00 92.62 82 GLY A C 1
ATOM 651 O O . GLY A 1 82 ? 7.253 4.017 -11.900 1.00 92.62 82 GLY A O 1
ATOM 652 N N . ALA A 1 83 ? 5.555 2.826 -12.761 1.00 94.12 83 ALA A N 1
ATOM 653 C CA . ALA A 1 83 ? 4.495 3.685 -12.244 1.00 94.12 83 ALA A CA 1
ATOM 654 C C . ALA A 1 83 ? 3.387 2.833 -11.628 1.00 94.12 83 ALA A C 1
ATOM 656 O O . ALA A 1 83 ? 3.054 1.766 -12.145 1.00 94.12 83 ALA A O 1
ATOM 657 N N . GLY A 1 84 ? 2.799 3.305 -10.533 1.00 93.38 84 GLY A N 1
ATOM 658 C CA . GLY A 1 84 ? 1.751 2.577 -9.835 1.00 93.38 84 GLY A CA 1
ATOM 659 C C . GLY A 1 84 ? 0.849 3.484 -9.019 1.00 93.38 84 GLY A C 1
ATOM 660 O O . GLY A 1 84 ? 1.223 4.594 -8.644 1.00 93.38 84 GLY A O 1
ATOM 661 N N . ILE A 1 85 ? -0.356 2.990 -8.765 1.00 94.00 85 ILE A N 1
ATOM 662 C CA . ILE A 1 85 ? -1.366 3.609 -7.920 1.00 94.00 85 ILE A CA 1
ATOM 663 C C . ILE A 1 85 ? -1.861 2.580 -6.910 1.00 94.00 85 ILE A C 1
ATOM 665 O O . ILE A 1 85 ? -2.086 1.412 -7.237 1.00 94.00 85 ILE A O 1
ATOM 669 N N . VAL A 1 86 ? -2.035 3.026 -5.671 1.00 92.81 86 VAL A N 1
ATOM 670 C CA . VAL A 1 86 ? -2.655 2.236 -4.615 1.00 92.81 86 VAL A CA 1
ATOM 671 C C . VAL A 1 86 ? -3.734 3.061 -3.935 1.00 92.81 86 VAL A C 1
ATOM 673 O O . VAL A 1 86 ? -3.546 4.240 -3.643 1.00 92.81 86 VAL A O 1
ATOM 676 N N . LEU A 1 87 ? -4.880 2.426 -3.729 1.00 90.25 87 LEU A N 1
ATOM 677 C CA . LEU A 1 87 ? -6.026 2.948 -3.004 1.00 90.25 87 LEU A CA 1
ATOM 678 C C . LEU A 1 87 ? -6.262 2.031 -1.813 1.00 90.25 87 LEU A C 1
ATOM 680 O O . LEU A 1 87 ? -6.154 0.810 -1.947 1.00 90.25 87 LEU A O 1
ATOM 684 N N . VAL A 1 88 ? -6.538 2.615 -0.655 1.00 83.94 88 VAL A N 1
ATOM 685 C CA . VAL A 1 88 ? -6.681 1.924 0.629 1.00 83.94 88 VAL A CA 1
ATOM 686 C C . VAL A 1 88 ? -7.860 2.517 1.387 1.00 83.94 88 VAL A C 1
ATOM 688 O O . VAL A 1 88 ? -8.067 3.742 1.235 1.00 83.94 88 VAL A O 1
#

pLDDT: mean 83.92, std 9.41, range [56.81, 94.81]

Radius of gyration: 20.49 Å; chains: 1; bounding box: 38×39×64 Å

Foldseek 3Di:
DVVVVVVVVVVVPPDDPPDDDDDPPCVQCVVSVDPVCAQVDDDFKDKHKDWDWADPVDPDIDIDIKIKIKGWDQDPVRDIDIDMDMDD